Protein AF-A0A318XUM9-F1 (afdb_monomer)

Foldseek 3Di:
DDWDWDPDQFALATPFTAAPNHGDGCVLFFDKDQPDADPVDNPAGFFIFTDTDQDDVVSCVVRVHDSVVSVVVSVVSRVRSGDGCGPVRD

Mean predicted aligned error: 5.19 Å

Sequence (90 aa):
MKLELDVYSSICETKTFVINGIKASYKDFGRKIDTQPDKSRPNACGNMTFESFAPAQQILDKYGISSKEYNNICILLRSCISFGVCRQCV

Solvent-accessible surface area (backbone atoms only — not comparable to full-atom values): 5245 Å² total; per-residue (Å²): 136,53,78,47,81,41,58,44,93,58,44,83,43,74,70,40,39,29,37,65,86,40,82,55,58,70,71,82,45,26,49,79,43,64,79,48,64,37,83,91,39,87,87,35,58,20,37,32,35,52,49,67,54,80,87,49,68,70,56,32,61,74,49,72,46,53,73,68,55,51,52,52,49,43,52,50,46,32,68,70,39,33,55,47,66,32,84,74,33,105

Organism: NCBI:txid1121337

Nearest PDB structures (foldseek):
  3m03-assembly3_C  TM=6.470E-01  e=4.722E+00  Homo sapiens
  3mem-assembly1_A  TM=4.785E-01  e=9.052E+00  Marinobacter nauticus VT8

Secondary structure (DSSP, 8-state):
--EEEEE-SSSSSEEEEEETTEE--GGGTEEEEESS--TT-TTS--SEEEEEPPPPHHHHHHHT--HHHHHHHHHHHHHHH--SS-TT--

pLDDT: mean 85.88, std 12.03, range [51.69, 97.06]

Radius of gyration: 14.09 Å; Cα contacts (8 Å, |Δi|>4): 143; chains: 1; bounding box: 27×25×39 Å

Structure (mmCIF, N/CA/C/O backbone):
data_AF-A0A318XUM9-F1
#
_entry.id   AF-A0A318XUM9-F1
#
loop_
_atom_site.group_PDB
_atom_site.id
_atom_site.type_symbol
_atom_site.label_atom_id
_atom_site.label_alt_id
_atom_site.label_comp_id
_atom_site.label_asym_id
_atom_site.label_entity_id
_atom_site.label_seq_id
_atom_site.pdbx_PDB_ins_code
_atom_site.Cartn_x
_atom_site.Cartn_y
_atom_site.Cartn_z
_atom_site.occupancy
_atom_site.B_iso_or_equiv
_atom_site.auth_seq_id
_atom_site.auth_comp_id
_atom_site.auth_asym_id
_atom_site.auth_atom_id
_atom_site.pdbx_PDB_model_num
ATOM 1 N N . MET A 1 1 ? -6.161 -3.516 15.063 1.00 89.06 1 MET A N 1
ATOM 2 C CA . MET A 1 1 ? -6.660 -3.694 13.681 1.00 89.06 1 MET A CA 1
ATOM 3 C C . MET A 1 1 ? -6.725 -5.168 13.272 1.00 89.06 1 MET A C 1
ATOM 5 O O . MET A 1 1 ? -5.819 -5.918 13.614 1.00 89.06 1 MET A O 1
ATOM 9 N N . LYS A 1 2 ? -7.746 -5.565 12.497 1.00 92.12 2 LYS A N 1
ATOM 10 C CA . LYS A 1 2 ? -7.750 -6.800 11.686 1.00 92.12 2 LYS A CA 1
ATOM 11 C C . LYS A 1 2 ? -7.355 -6.449 10.247 1.00 92.12 2 LYS A C 1
ATOM 13 O O . LYS A 1 2 ? -7.992 -5.581 9.653 1.00 92.12 2 LYS A O 1
ATOM 18 N N . LEU A 1 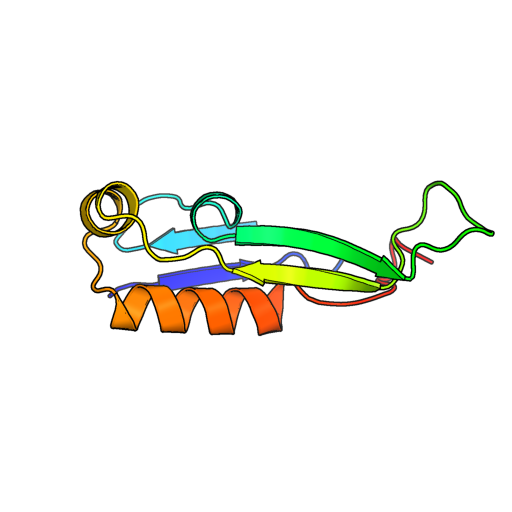3 ? -6.312 -7.086 9.717 1.00 93.38 3 LEU A N 1
ATOM 19 C CA . LEU A 1 3 ? -5.794 -6.851 8.366 1.00 93.38 3 LEU A CA 1
ATOM 20 C C . LEU A 1 3 ? -5.740 -8.167 7.595 1.00 93.38 3 LEU A C 1
ATOM 22 O O . LEU A 1 3 ? -5.087 -9.107 8.039 1.00 93.38 3 LEU A O 1
ATOM 26 N N . GLU A 1 4 ? -6.355 -8.189 6.421 1.00 94.06 4 GLU A N 1
ATOM 27 C CA . GLU A 1 4 ? -6.160 -9.237 5.424 1.00 94.06 4 GLU A CA 1
ATOM 28 C C . GLU A 1 4 ? -5.532 -8.592 4.191 1.00 94.06 4 GLU A C 1
ATOM 30 O O . GLU A 1 4 ? -6.115 -7.682 3.599 1.00 94.06 4 GLU A O 1
ATOM 35 N N . LEU A 1 5 ? -4.327 -9.031 3.830 1.00 91.12 5 LEU A N 1
ATOM 36 C CA . LEU A 1 5 ? -3.589 -8.531 2.676 1.00 91.12 5 LEU A CA 1
ATOM 37 C C . LEU A 1 5 ? -2.983 -9.709 1.911 1.00 91.12 5 LEU A C 1
ATOM 39 O O . LEU A 1 5 ? -2.147 -10.435 2.439 1.00 91.12 5 LEU A O 1
ATOM 43 N N . ASP A 1 6 ? -3.404 -9.863 0.664 1.00 88.06 6 ASP A N 1
ATOM 44 C CA . ASP A 1 6 ? -2.853 -10.786 -0.323 1.00 88.06 6 ASP A CA 1
ATOM 45 C C . ASP A 1 6 ? -2.551 -9.980 -1.588 1.00 88.06 6 ASP A C 1
ATOM 47 O O . ASP A 1 6 ? -3.340 -9.118 -1.992 1.00 88.06 6 ASP A O 1
ATOM 51 N N . VAL A 1 7 ? -1.414 -10.241 -2.220 1.00 83.69 7 VAL A N 1
ATOM 52 C CA . VAL A 1 7 ? -0.970 -9.551 -3.437 1.00 83.69 7 VAL A CA 1
ATOM 53 C C . VAL A 1 7 ? -0.838 -10.554 -4.564 1.00 83.69 7 VAL A C 1
ATOM 55 O O . VAL A 1 7 ? -0.475 -11.711 -4.357 1.00 83.69 7 VAL A O 1
ATOM 58 N N . TYR A 1 8 ? -1.145 -10.126 -5.783 1.00 79.44 8 TYR A N 1
ATOM 59 C CA . TYR A 1 8 ? -0.913 -10.991 -6.928 1.00 79.44 8 TYR A CA 1
ATOM 60 C C . TYR A 1 8 ? 0.590 -11.225 -7.095 1.00 79.44 8 TYR A C 1
ATOM 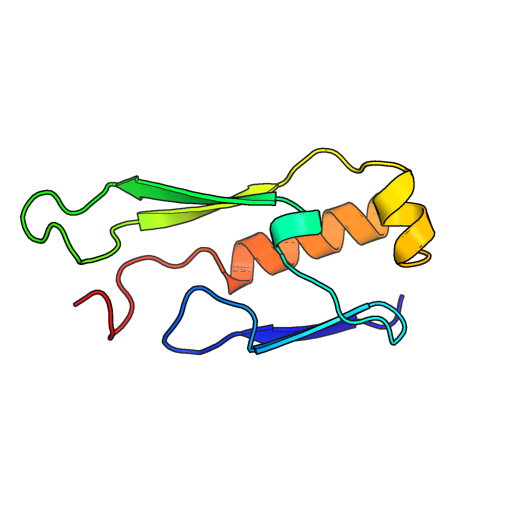62 O O . TYR A 1 8 ? 1.383 -10.290 -7.111 1.00 79.44 8 TYR A O 1
ATOM 70 N N . SER A 1 9 ? 0.987 -12.482 -7.284 1.00 67.62 9 SER A N 1
ATOM 71 C CA . SER A 1 9 ? 2.395 -12.852 -7.489 1.00 67.62 9 SER A CA 1
ATOM 72 C C . SER A 1 9 ? 2.995 -12.305 -8.790 1.00 67.62 9 SER A C 1
ATOM 74 O O . SER A 1 9 ? 4.213 -12.268 -8.946 1.00 67.62 9 SER A O 1
ATOM 76 N N . SER A 1 10 ? 2.146 -11.914 -9.744 1.00 64.31 10 SER A N 1
ATOM 77 C CA . SER A 1 10 ? 2.530 -11.463 -11.086 1.00 64.31 10 SER A CA 1
ATOM 78 C C . SER A 1 10 ? 2.060 -10.050 -11.429 1.00 64.31 10 SER A C 1
ATOM 80 O O . SER A 1 10 ? 2.487 -9.523 -12.449 1.00 64.31 10 SER A O 1
ATOM 82 N N . ILE A 1 11 ? 1.240 -9.412 -10.592 1.00 67.88 11 ILE A N 1
ATOM 83 C CA . ILE A 1 11 ? 0.706 -8.066 -10.838 1.00 67.88 11 ILE A CA 1
ATOM 84 C C . ILE A 1 11 ? 1.041 -7.220 -9.620 1.00 67.88 11 ILE A C 1
ATOM 86 O O . ILE A 1 11 ? 0.747 -7.663 -8.513 1.00 67.88 11 ILE A O 1
ATOM 90 N N . CYS A 1 12 ? 1.598 -6.015 -9.809 1.00 76.69 12 CYS A N 1
ATOM 91 C CA . CYS A 1 12 ? 1.848 -5.012 -8.757 1.00 76.69 12 CYS A CA 1
ATOM 92 C C . CYS A 1 12 ? 0.545 -4.498 -8.125 1.00 76.69 12 CYS A C 1
ATOM 94 O O . CYS A 1 12 ? 0.280 -3.303 -8.149 1.00 76.69 12 CYS A O 1
ATOM 96 N N . GLU A 1 13 ? -0.318 -5.380 -7.630 1.00 82.00 13 GLU A N 1
ATOM 97 C CA . GLU A 1 13 ? -1.693 -5.109 -7.236 1.00 82.00 13 GL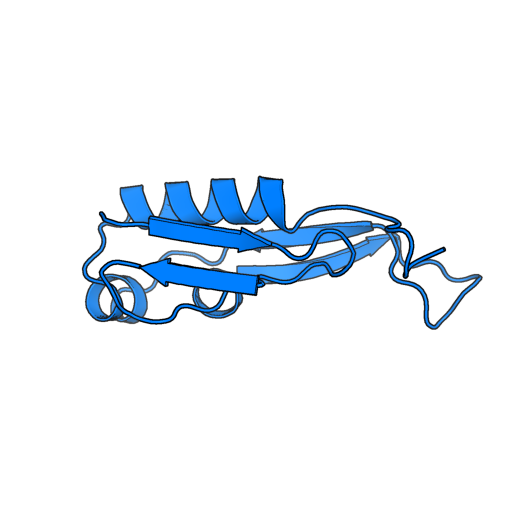U A CA 1
ATOM 98 C C . GLU A 1 13 ? -2.130 -6.013 -6.081 1.00 82.00 13 GLU A C 1
ATOM 100 O O . GLU A 1 13 ? -1.685 -7.156 -5.942 1.00 82.00 13 GLU A O 1
ATOM 105 N N . THR A 1 14 ? -3.039 -5.502 -5.254 1.00 84.44 14 THR A N 1
ATOM 106 C CA . THR A 1 14 ? -3.625 -6.269 -4.153 1.00 84.44 14 THR A CA 1
ATOM 107 C C . THR A 1 14 ? -4.706 -7.214 -4.678 1.00 84.44 14 THR A C 1
ATOM 109 O O . THR A 1 14 ? -5.642 -6.775 -5.347 1.00 84.44 14 THR A O 1
ATOM 112 N N . LYS A 1 15 ? -4.611 -8.503 -4.345 1.00 87.31 15 LYS A N 1
ATOM 113 C CA . LYS A 1 15 ? -5.644 -9.515 -4.604 1.00 87.31 15 LYS A CA 1
ATOM 114 C C . LYS A 1 15 ? -6.761 -9.441 -3.570 1.00 87.31 15 LYS A C 1
ATOM 116 O O . LYS A 1 15 ? -7.930 -9.324 -3.933 1.00 87.31 15 LYS A O 1
ATOM 121 N N . THR A 1 16 ? -6.384 -9.430 -2.298 1.00 91.56 16 THR A N 1
ATOM 122 C CA . THR A 1 16 ? -7.296 -9.218 -1.175 1.00 91.56 16 THR A CA 1
ATOM 123 C C . THR A 1 16 ? -6.712 -8.114 -0.324 1.00 91.56 16 THR A C 1
ATOM 125 O O . THR A 1 16 ? -5.552 -8.186 0.060 1.00 91.56 16 THR A O 1
ATOM 128 N N . PHE A 1 17 ? -7.494 -7.082 -0.038 1.00 94.62 17 PHE A N 1
ATOM 129 C CA . PHE A 1 17 ? -7.093 -6.059 0.913 1.00 94.62 17 PHE A CA 1
ATOM 130 C C . PHE A 1 17 ? -8.318 -5.626 1.705 1.00 94.62 17 PHE A C 1
ATOM 132 O O . PHE A 1 17 ? -9.236 -5.010 1.163 1.00 94.62 17 PHE A O 1
ATOM 139 N N . VAL A 1 18 ? -8.365 -6.022 2.972 1.00 96.38 18 VAL A N 1
ATOM 140 C CA . VAL A 1 18 ? -9.493 -5.779 3.870 1.00 96.38 18 VAL A CA 1
ATOM 141 C C . VAL A 1 18 ? -8.958 -5.290 5.208 1.00 96.38 18 VAL A C 1
ATOM 143 O O . VAL A 1 18 ? -8.078 -5.908 5.806 1.00 96.38 18 VAL A O 1
ATOM 146 N N . ILE A 1 19 ? -9.502 -4.174 5.686 1.00 96.81 19 ILE A N 1
ATOM 147 C CA . ILE A 1 19 ? -9.161 -3.578 6.976 1.00 96.81 19 ILE A CA 1
ATOM 148 C C . ILE A 1 19 ? -10.424 -3.550 7.819 1.00 96.81 19 ILE A C 1
ATOM 150 O O . ILE A 1 19 ? -11.416 -2.944 7.425 1.00 96.81 19 ILE A O 1
ATOM 154 N N . ASN A 1 20 ? -10.399 -4.221 8.970 1.00 95.81 20 ASN A N 1
ATOM 155 C CA . ASN A 1 20 ? -11.536 -4.302 9.889 1.00 95.81 20 ASN A CA 1
ATOM 156 C C . ASN A 1 20 ? -12.855 -4.729 9.196 1.00 95.81 20 ASN A C 1
ATOM 158 O O . ASN A 1 20 ? -13.931 -4.265 9.555 1.00 95.81 20 ASN A O 1
ATOM 162 N N . GLY A 1 21 ? -12.777 -5.619 8.197 1.00 94.81 21 GLY A N 1
ATOM 163 C CA . GLY A 1 21 ? -13.934 -6.104 7.427 1.00 94.81 21 GLY A CA 1
ATOM 164 C C . GLY A 1 21 ? -14.354 -5.215 6.249 1.00 94.81 21 GLY A C 1
ATOM 165 O O . GLY A 1 21 ? -15.253 -5.582 5.497 1.00 94.81 21 GLY A O 1
ATOM 166 N N . ILE A 1 22 ? -13.693 -4.074 6.045 1.00 96.12 22 ILE A N 1
ATOM 167 C CA . ILE A 1 22 ? -13.977 -3.141 4.953 1.00 96.12 22 ILE A CA 1
ATOM 168 C C . ILE A 1 22 ? -12.962 -3.356 3.835 1.00 96.12 22 ILE A C 1
ATOM 170 O O . ILE A 1 22 ? -11.751 -3.318 4.063 1.00 96.12 22 ILE A O 1
ATOM 174 N N . LYS A 1 23 ? -13.454 -3.561 2.608 1.00 95.75 23 LYS A N 1
ATOM 175 C CA . LYS A 1 23 ? -12.598 -3.684 1.425 1.00 95.75 23 LYS A CA 1
ATOM 176 C C . LYS A 1 23 ? -11.822 -2.385 1.208 1.00 95.75 23 LYS A C 1
ATOM 178 O O . LYS A 1 23 ? -12.416 -1.319 1.049 1.00 95.75 23 LYS A O 1
ATOM 183 N N . ALA A 1 24 ? -10.504 -2.505 1.185 1.00 94.50 24 ALA A N 1
ATOM 184 C CA . ALA A 1 24 ? -9.570 -1.410 1.024 1.00 94.50 24 ALA A CA 1
ATOM 185 C C . ALA A 1 24 ? -8.902 -1.446 -0.356 1.00 94.50 24 ALA A C 1
ATOM 187 O O . ALA A 1 24 ? -8.934 -2.443 -1.078 1.00 94.50 24 ALA A O 1
ATOM 188 N N . SER A 1 25 ? -8.300 -0.322 -0.727 1.00 93.25 25 SER A N 1
ATOM 189 C CA . SER A 1 25 ? -7.514 -0.162 -1.947 1.00 93.25 25 SER A CA 1
ATOM 190 C C . SER A 1 25 ? -6.199 0.502 -1.583 1.00 93.25 25 SER A C 1
ATOM 192 O O . SER A 1 25 ? -6.197 1.449 -0.799 1.00 93.25 25 SER A O 1
ATOM 194 N N . TYR A 1 26 ? -5.085 0.072 -2.182 1.00 91.88 26 TYR A N 1
ATOM 195 C CA . TYR A 1 26 ? -3.790 0.733 -1.970 1.00 91.88 26 TYR A CA 1
ATOM 196 C C . TYR A 1 26 ? -3.839 2.230 -2.334 1.00 91.88 26 TYR A C 1
ATOM 1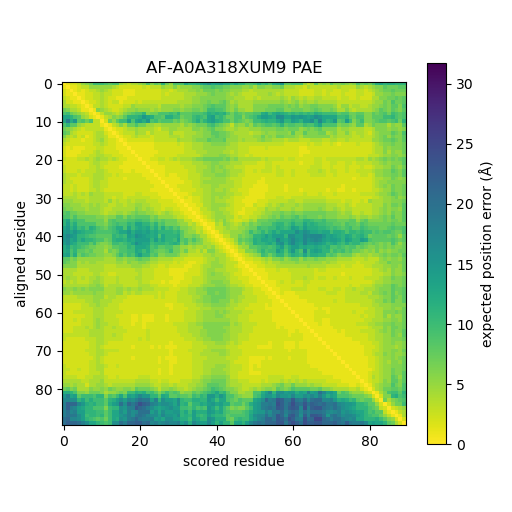98 O O . TYR A 1 26 ? -3.070 3.016 -1.786 1.00 91.88 26 TYR A O 1
ATOM 206 N N . LYS A 1 27 ? -4.760 2.629 -3.228 1.00 93.4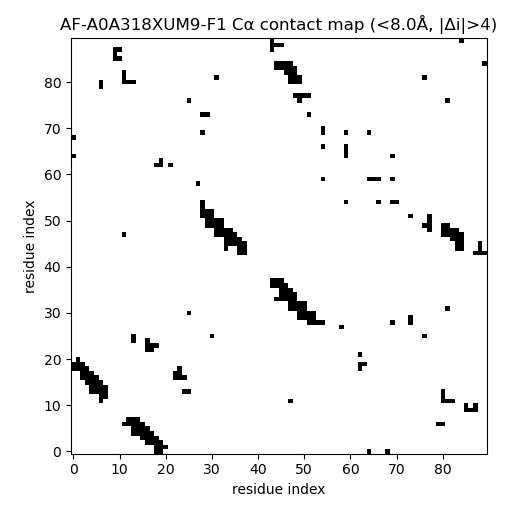4 27 LYS A N 1
ATOM 207 C CA . LYS A 1 27 ? -4.958 4.021 -3.665 1.00 93.44 27 LYS A CA 1
ATOM 208 C C . LYS A 1 27 ? -5.402 4.955 -2.539 1.00 93.44 27 LYS A C 1
ATOM 210 O O . LYS A 1 27 ? -5.155 6.152 -2.622 1.00 93.44 27 LYS A O 1
ATOM 215 N N . ASP A 1 28 ? -6.015 4.411 -1.490 1.00 94.50 28 ASP A N 1
ATOM 216 C CA . ASP A 1 28 ? -6.398 5.184 -0.303 1.00 94.50 28 ASP A CA 1
ATOM 217 C C . ASP A 1 28 ? -5.182 5.529 0.574 1.00 94.50 28 ASP A C 1
ATOM 219 O O . ASP A 1 28 ? -5.261 6.423 1.412 1.00 94.50 28 ASP A O 1
ATOM 223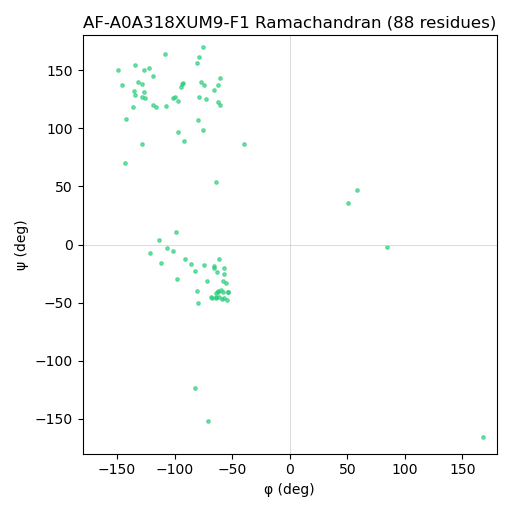 N N . PHE A 1 29 ? -4.062 4.827 0.375 1.00 95.12 29 PHE A N 1
ATOM 224 C CA . PHE A 1 29 ? -2.848 4.937 1.183 1.00 95.12 29 PHE A CA 1
ATOM 225 C C . PHE A 1 29 ? -1.677 5.557 0.421 1.00 95.12 29 PHE A C 1
ATOM 227 O O . PHE A 1 29 ? -0.680 5.941 1.028 1.00 95.12 29 PHE A O 1
ATOM 234 N N . GLY A 1 30 ? -1.750 5.622 -0.908 1.00 94.62 30 GLY A N 1
ATOM 235 C CA . GLY A 1 30 ? -0.635 6.050 -1.738 1.00 94.62 30 GLY A CA 1
ATOM 236 C C . GLY A 1 30 ? -0.836 5.779 -3.220 1.00 94.62 30 GLY A C 1
ATOM 237 O O . GLY A 1 30 ? -1.927 5.460 -3.693 1.00 94.62 30 GLY A O 1
ATOM 238 N N . ARG A 1 31 ? 0.255 5.875 -3.973 1.00 93.00 31 ARG A N 1
ATOM 239 C CA . ARG A 1 31 ? 0.284 5.623 -5.417 1.00 93.00 31 ARG A CA 1
ATOM 240 C C . ARG A 1 31 ? 1.476 4.763 -5.807 1.00 93.00 31 ARG A C 1
ATOM 242 O O . ARG A 1 31 ? 2.502 4.758 -5.137 1.00 93.00 31 ARG A O 1
ATOM 249 N N . LYS A 1 32 ? 1.329 4.053 -6.924 1.00 89.19 32 LYS A N 1
ATOM 250 C CA . LYS A 1 32 ? 2.421 3.311 -7.561 1.00 89.19 32 LYS A CA 1
ATOM 251 C C . LYS A 1 32 ? 3.057 4.194 -8.629 1.00 89.19 32 LYS A C 1
ATOM 253 O O . LYS A 1 32 ? 2.328 4.856 -9.366 1.00 89.19 32 LYS A O 1
ATOM 258 N N . ILE A 1 33 ? 4.381 4.194 -8.711 1.00 87.75 33 ILE A N 1
ATOM 259 C CA . ILE A 1 33 ? 5.151 4.998 -9.661 1.00 87.75 33 ILE A CA 1
ATOM 260 C C . ILE A 1 33 ? 6.238 4.123 -10.268 1.00 87.75 33 ILE A C 1
ATOM 262 O O . ILE A 1 33 ? 6.963 3.444 -9.536 1.00 87.75 33 ILE A O 1
ATOM 266 N N . ASP A 1 34 ? 6.364 4.169 -11.592 1.00 86.00 34 ASP A N 1
ATOM 267 C CA . ASP A 1 34 ? 7.524 3.623 -12.284 1.00 86.00 34 ASP A CA 1
ATOM 268 C C . ASP A 1 34 ? 8.682 4.619 -12.192 1.00 86.00 34 ASP A C 1
ATOM 270 O O . ASP A 1 34 ? 8.658 5.694 -12.793 1.00 86.00 34 ASP A O 1
ATOM 274 N N . THR A 1 35 ? 9.677 4.286 -11.378 1.00 85.81 35 THR A N 1
ATOM 275 C CA . THR A 1 35 ? 10.845 5.150 -11.152 1.00 85.81 35 THR A CA 1
ATOM 276 C C . THR A 1 35 ? 11.942 4.946 -12.187 1.00 85.81 35 THR A C 1
ATOM 278 O O . THR A 1 35 ? 12.825 5.793 -12.317 1.00 85.81 35 THR A O 1
ATOM 281 N N . GLN A 1 36 ? 11.904 3.836 -12.924 1.00 83.81 36 GLN A N 1
ATOM 282 C CA . GLN A 1 36 ? 12.887 3.505 -13.952 1.00 83.81 36 GLN A CA 1
ATOM 283 C C . GLN A 1 36 ? 12.182 2.820 -15.124 1.00 83.81 36 GLN A C 1
ATOM 285 O O . GLN A 1 36 ? 12.363 1.616 -15.308 1.00 83.81 36 GLN A O 1
ATOM 290 N N . PRO A 1 37 ? 11.376 3.565 -15.900 1.00 78.19 37 PRO A N 1
ATOM 291 C CA . PRO A 1 37 ? 10.600 2.990 -16.987 1.00 78.19 37 PRO A CA 1
ATOM 292 C C . PRO A 1 37 ? 11.510 2.380 -18.048 1.00 78.19 37 PRO A C 1
ATOM 294 O O . PRO A 1 37 ? 12.519 2.977 -18.445 1.00 78.19 37 PRO A O 1
ATOM 297 N N . ASP A 1 38 ? 11.132 1.200 -18.539 1.00 74.81 38 ASP A N 1
ATOM 298 C CA . ASP A 1 38 ? 11.853 0.545 -19.623 1.00 74.81 38 ASP A CA 1
ATOM 299 C C . ASP A 1 38 ? 11.537 1.242 -20.955 1.00 74.81 38 ASP A C 1
ATOM 301 O O . ASP A 1 38 ? 10.529 0.989 -21.612 1.00 74.81 38 ASP A O 1
ATOM 305 N N . LYS A 1 39 ? 12.437 2.131 -21.384 1.00 75.12 39 LYS A N 1
ATOM 306 C CA . LYS A 1 39 ? 12.300 2.857 -22.655 1.00 75.12 39 LYS A CA 1
ATOM 307 C C . LYS A 1 39 ? 12.379 1.948 -23.886 1.00 75.12 39 LYS A C 1
ATOM 309 O O . LYS A 1 39 ? 11.949 2.365 -24.957 1.00 75.12 39 LYS A O 1
ATOM 314 N N . SER A 1 40 ? 12.944 0.746 -23.758 1.00 77.00 40 SER A N 1
ATOM 315 C CA . SER A 1 40 ? 13.046 -0.219 -24.859 1.00 77.00 40 SER A CA 1
ATOM 316 C C . SER A 1 40 ? 11.757 -1.019 -25.058 1.00 77.00 40 SER A C 1
ATOM 318 O O . SER A 1 40 ? 11.490 -1.496 -26.161 1.00 77.00 40 SER A O 1
ATOM 320 N N . ARG A 1 41 ? 10.927 -1.122 -24.012 1.00 72.50 41 ARG A N 1
ATOM 321 C CA . ARG A 1 41 ? 9.646 -1.833 -24.013 1.00 72.50 41 ARG A CA 1
ATOM 322 C C . ARG A 1 41 ? 8.551 -0.905 -23.478 1.00 72.50 41 ARG A C 1
ATOM 324 O O . ARG A 1 41 ? 8.226 -0.973 -22.299 1.00 72.50 41 ARG A O 1
ATOM 331 N N . PRO A 1 42 ? 7.920 -0.082 -24.335 1.00 67.31 42 PRO A N 1
ATOM 332 C CA . PRO A 1 42 ? 6.975 0.954 -23.902 1.00 67.31 42 PRO A CA 1
ATOM 333 C C . PRO A 1 42 ? 5.727 0.432 -23.167 1.00 67.31 42 PRO A C 1
ATOM 335 O O . PRO A 1 42 ? 5.019 1.221 -22.551 1.00 67.31 42 PRO A O 1
ATOM 338 N N . ASN A 1 43 ? 5.467 -0.880 -23.211 1.00 69.69 43 ASN A N 1
ATOM 339 C CA . ASN A 1 43 ? 4.351 -1.530 -22.520 1.00 69.69 43 ASN A CA 1
ATOM 340 C C . ASN A 1 43 ? 4.778 -2.348 -21.286 1.00 69.69 43 ASN A C 1
ATOM 342 O O . ASN A 1 43 ? 3.918 -2.919 -20.620 1.00 69.69 43 ASN A O 1
ATOM 346 N N . ALA A 1 44 ? 6.079 -2.440 -20.994 1.00 73.25 44 ALA A N 1
ATOM 347 C CA . ALA A 1 44 ? 6.586 -3.131 -19.815 1.00 73.25 44 ALA A CA 1
ATOM 348 C C . ALA A 1 44 ? 6.739 -2.140 -18.658 1.00 73.25 44 ALA A C 1
ATOM 350 O O . ALA A 1 44 ? 7.208 -1.016 -18.847 1.00 73.25 44 ALA A O 1
ATOM 351 N N . CYS A 1 45 ? 6.366 -2.557 -17.448 1.00 75.94 45 CYS A N 1
ATOM 352 C CA . CYS A 1 45 ? 6.697 -1.776 -16.265 1.00 75.94 45 CYS A CA 1
ATOM 353 C C . CYS A 1 45 ? 8.186 -1.936 -15.946 1.00 75.94 45 CYS A C 1
ATOM 355 O O . CYS A 1 45 ? 8.730 -3.040 -15.986 1.00 75.94 45 CYS A O 1
ATOM 357 N N . GLY A 1 46 ? 8.827 -0.825 -15.606 1.00 78.00 46 GLY A N 1
ATOM 358 C CA . GLY A 1 46 ? 10.194 -0.775 -15.128 1.00 78.00 46 GLY A CA 1
ATOM 359 C C . GLY A 1 46 ? 10.299 -1.079 -13.635 1.00 78.00 46 GLY A C 1
ATOM 360 O O . GLY A 1 46 ? 9.877 -2.132 -13.149 1.00 78.00 46 GLY A O 1
ATOM 361 N N . ASN A 1 47 ? 10.877 -0.149 -12.876 1.00 81.69 47 ASN A N 1
ATOM 362 C CA . ASN A 1 47 ? 11.005 -0.286 -11.427 1.00 81.69 47 ASN A CA 1
ATOM 363 C C . ASN A 1 47 ? 9.807 0.345 -10.704 1.00 81.69 47 ASN A C 1
ATOM 365 O O . ASN A 1 47 ? 9.828 1.531 -10.343 1.00 81.69 47 ASN A O 1
ATOM 369 N N . MET A 1 48 ? 8.767 -0.463 -10.487 1.00 84.06 48 MET A N 1
ATOM 370 C CA . MET A 1 48 ? 7.559 -0.048 -9.779 1.00 84.06 48 MET A CA 1
ATOM 371 C C . MET A 1 48 ? 7.806 0.097 -8.276 1.00 84.06 48 MET A C 1
ATOM 373 O O . MET A 1 48 ? 8.221 -0.832 -7.583 1.00 84.06 48 MET A O 1
ATOM 377 N N . THR A 1 49 ? 7.479 1.276 -7.756 1.00 87.00 49 THR A N 1
ATOM 378 C CA . THR A 1 49 ? 7.597 1.628 -6.337 1.00 87.00 49 THR A CA 1
ATOM 379 C C . THR A 1 49 ? 6.268 2.148 -5.802 1.00 87.00 49 THR A C 1
ATOM 381 O O . THR A 1 49 ? 5.488 2.744 -6.546 1.00 87.00 49 THR A O 1
ATOM 384 N N . PHE A 1 50 ? 6.000 1.939 -4.514 1.00 90.81 50 PHE A N 1
ATOM 385 C CA . PHE A 1 50 ? 4.857 2.535 -3.826 1.00 90.81 50 PHE A CA 1
ATOM 386 C C . PHE A 1 50 ? 5.285 3.745 -2.986 1.00 90.81 50 PHE A C 1
ATOM 388 O O . PHE A 1 50 ? 6.157 3.648 -2.118 1.00 90.81 50 PHE A O 1
ATOM 395 N N . GLU A 1 51 ? 4.628 4.877 -3.227 1.00 93.38 51 GLU A N 1
ATOM 396 C CA . GLU A 1 51 ? 4.767 6.117 -2.469 1.00 93.38 51 GLU A CA 1
ATOM 397 C C . GLU A 1 51 ? 3.515 6.326 -1.611 1.00 93.38 51 GLU A C 1
ATOM 399 O O . GLU A 1 51 ? 2.403 6.434 -2.133 1.00 93.38 51 GLU A O 1
ATOM 404 N N . SER A 1 52 ? 3.693 6.381 -0.291 1.00 95.12 52 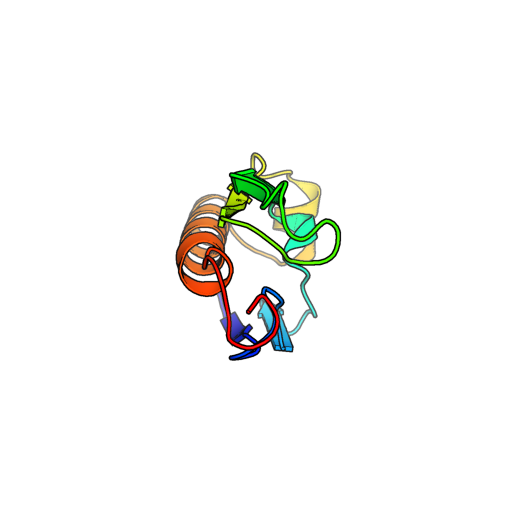SER A N 1
ATOM 405 C CA . SER A 1 52 ? 2.607 6.585 0.669 1.00 95.12 52 SER A CA 1
ATOM 406 C C . SER A 1 52 ? 2.161 8.044 0.732 1.00 95.12 52 SER A C 1
ATOM 408 O O . SER A 1 52 ? 2.995 8.947 0.800 1.00 95.12 52 SER A O 1
ATOM 410 N N . PHE A 1 53 ? 0.856 8.271 0.824 1.00 95.62 53 PHE A N 1
ATOM 411 C CA . PHE A 1 53 ? 0.287 9.563 1.188 1.00 95.62 53 PHE A CA 1
ATOM 412 C C . PHE A 1 53 ? 0.313 9.772 2.700 1.00 95.62 53 PHE A C 1
ATOM 414 O O . PHE A 1 53 ? 0.308 8.812 3.477 1.00 95.62 53 PHE A O 1
ATOM 421 N N . ALA A 1 54 ? 0.287 11.038 3.115 1.00 94.25 54 ALA A N 1
ATOM 422 C CA . ALA A 1 54 ? 0.046 11.385 4.508 1.00 94.25 54 ALA A CA 1
ATOM 423 C C . ALA A 1 54 ? -1.339 10.868 4.952 1.00 94.25 54 ALA A C 1
ATOM 425 O O . ALA A 1 54 ? -2.282 10.905 4.155 1.00 94.25 54 ALA A O 1
ATOM 426 N N . PRO A 1 55 ? -1.483 10.394 6.203 1.00 93.56 55 PRO A N 1
ATOM 427 C CA . PRO A 1 55 ? -2.761 9.914 6.710 1.00 93.56 55 PRO A CA 1
ATOM 428 C C . PRO A 1 55 ? -3.802 11.036 6.676 1.00 93.56 55 PRO A C 1
ATOM 430 O O . PRO A 1 55 ? -3.638 12.073 7.317 1.00 93.56 55 PRO A O 1
ATOM 433 N N . ALA A 1 56 ? -4.888 10.816 5.937 1.00 94.56 56 ALA A N 1
ATOM 434 C CA . ALA A 1 56 ? -6.042 11.704 5.930 1.00 94.56 56 ALA A CA 1
ATOM 435 C C . ALA A 1 56 ? -7.083 11.208 6.941 1.00 94.56 56 ALA A C 1
ATOM 437 O O . ALA A 1 56 ? -7.402 10.018 6.951 1.00 94.56 56 ALA A O 1
ATOM 438 N N . GLN A 1 57 ? -7.659 12.113 7.740 1.00 95.12 57 GLN A N 1
ATOM 439 C CA . GLN A 1 57 ? -8.625 11.754 8.790 1.00 95.12 57 GLN A CA 1
ATOM 440 C C . GLN A 1 57 ? -9.797 10.922 8.245 1.00 95.12 57 GLN A C 1
ATOM 442 O O . GLN A 1 57 ? -10.137 9.896 8.817 1.00 95.12 57 GLN A O 1
ATOM 447 N N . GLN A 1 58 ? -10.310 11.273 7.061 1.00 96.44 58 GLN A N 1
ATOM 448 C CA . GLN A 1 58 ? -11.370 10.520 6.378 1.00 96.44 58 GLN A CA 1
ATOM 449 C C . GLN A 1 58 ? -11.035 9.034 6.156 1.00 96.44 58 GLN A C 1
ATOM 451 O O . GLN A 1 58 ? -11.925 8.192 6.181 1.00 96.44 58 GLN A O 1
ATOM 456 N N . ILE A 1 59 ? -9.761 8.698 5.927 1.00 96.56 59 ILE A N 1
ATOM 457 C CA . ILE A 1 59 ? -9.308 7.320 5.702 1.00 96.56 59 ILE A CA 1
ATOM 458 C C . ILE A 1 59 ? -9.161 6.590 7.035 1.00 96.56 59 ILE A C 1
ATOM 460 O O . ILE A 1 59 ? -9.555 5.429 7.144 1.00 96.56 59 ILE A O 1
ATOM 464 N N . LEU A 1 60 ? -8.646 7.280 8.055 1.00 96.62 60 LEU A N 1
ATOM 465 C CA . LEU A 1 60 ? -8.571 6.754 9.418 1.00 96.62 60 LEU A CA 1
ATOM 466 C C . LEU A 1 60 ? -9.967 6.396 9.940 1.00 96.62 60 LEU A C 1
ATOM 468 O O . LEU A 1 60 ? -10.170 5.279 10.413 1.00 96.62 60 LEU A O 1
ATOM 472 N N . ASP A 1 61 ? -10.933 7.298 9.756 1.00 96.94 61 ASP A N 1
ATOM 473 C CA . ASP A 1 61 ? -12.323 7.110 10.171 1.00 96.94 61 ASP A CA 1
ATOM 474 C C . ASP A 1 61 ? -13.007 6.008 9.354 1.00 96.94 61 ASP A C 1
ATOM 476 O O . ASP A 1 61 ? -13.627 5.112 9.927 1.00 96.94 61 ASP A O 1
ATOM 480 N N . LYS A 1 62 ? -12.838 6.015 8.021 1.00 96.19 62 LYS A N 1
ATOM 481 C CA . LYS A 1 62 ? -13.408 5.001 7.114 1.00 96.19 62 LYS A CA 1
ATOM 482 C C . LYS A 1 62 ? -13.037 3.584 7.531 1.00 96.19 62 LYS A C 1
ATOM 484 O O . LYS A 1 62 ? -13.873 2.692 7.436 1.00 96.19 62 LYS A O 1
ATOM 489 N N . TYR A 1 63 ? -11.794 3.371 7.953 1.00 96.81 63 TYR A N 1
ATOM 490 C CA . TYR A 1 63 ? -11.290 2.046 8.305 1.00 96.81 63 TYR A CA 1
ATOM 491 C C . TYR A 1 63 ? -11.245 1.783 9.814 1.00 96.81 63 TYR A C 1
ATOM 493 O O . TYR A 1 63 ? -10.935 0.662 10.221 1.00 96.81 63 TYR A O 1
ATOM 501 N N . GLY A 1 64 ? -11.552 2.779 10.650 1.00 96.44 64 GLY A N 1
ATOM 502 C CA . GLY A 1 64 ? -11.446 2.685 12.105 1.00 96.44 64 GLY A CA 1
ATOM 503 C C . GLY A 1 64 ? -10.025 2.347 12.566 1.00 96.44 64 GLY A C 1
ATOM 504 O O . GLY A 1 64 ? -9.840 1.422 13.358 1.00 96.44 64 GLY A O 1
ATOM 505 N N . ILE A 1 65 ? -9.021 3.034 12.015 1.00 97.00 65 ILE A N 1
ATOM 506 C CA . ILE A 1 65 ? -7.598 2.803 12.307 1.00 97.00 65 ILE A CA 1
ATOM 507 C C . ILE A 1 65 ? -6.914 4.064 12.829 1.00 97.00 65 ILE A C 1
ATOM 509 O O . ILE A 1 65 ? -7.270 5.186 12.485 1.00 97.00 65 ILE A O 1
ATOM 513 N N . SER A 1 66 ? -5.875 3.874 13.633 1.00 97.06 66 SER A N 1
ATOM 514 C CA . SER A 1 66 ? -4.994 4.955 14.079 1.00 97.06 66 SER A CA 1
ATOM 515 C C . SER A 1 66 ? -3.970 5.351 13.008 1.00 97.06 66 SER A C 1
ATOM 517 O O . SER A 1 66 ? -3.619 4.555 12.135 1.00 97.06 66 SER A O 1
ATOM 519 N N . SER A 1 67 ? -3.380 6.545 13.127 1.00 95.94 67 SER A N 1
ATOM 520 C CA . SER A 1 67 ? -2.271 6.972 12.254 1.00 95.94 67 SER A CA 1
ATOM 521 C C . SER A 1 67 ? -1.068 6.021 12.312 1.00 95.94 67 SER A C 1
ATOM 523 O O . SER A 1 67 ? -0.366 5.837 11.321 1.00 95.94 67 SER A O 1
ATOM 525 N N . LYS A 1 68 ? -0.831 5.375 13.463 1.00 96.19 68 LYS A N 1
ATOM 526 C CA . LYS A 1 68 ? 0.233 4.371 13.613 1.00 96.19 68 LYS A CA 1
ATOM 527 C C . LYS A 1 68 ? -0.072 3.110 12.804 1.00 96.19 68 LYS A C 1
ATOM 529 O O . LYS A 1 68 ? 0.809 2.601 12.118 1.00 96.19 68 LYS A O 1
ATOM 534 N N . GLU A 1 69 ? -1.309 2.619 12.864 1.00 96.94 69 GLU A N 1
ATOM 535 C CA . GLU A 1 69 ? -1.751 1.481 12.051 1.00 96.94 69 GLU A CA 1
ATOM 536 C C . GLU A 1 69 ? -1.717 1.824 10.558 1.00 96.94 69 GLU A C 1
ATOM 538 O O . GLU A 1 69 ? -1.200 1.030 9.778 1.00 96.94 69 GLU A O 1
ATOM 543 N N . TYR A 1 70 ? -2.149 3.027 10.169 1.00 97.00 70 TYR A N 1
ATOM 544 C CA . TYR A 1 70 ? -2.023 3.524 8.796 1.00 97.00 70 TYR A CA 1
ATOM 545 C C . TYR A 1 70 ? -0.570 3.475 8.301 1.00 97.00 70 TYR A C 1
ATOM 547 O O . TYR A 1 70 ? -0.293 2.935 7.233 1.00 97.00 70 TYR A O 1
ATOM 555 N N . ASN A 1 71 ? 0.382 3.968 9.097 1.00 95.56 71 ASN A N 1
ATOM 556 C CA . ASN A 1 71 ? 1.797 3.938 8.723 1.00 95.56 71 ASN A CA 1
ATOM 557 C C . ASN A 1 71 ? 2.323 2.504 8.565 1.00 95.56 71 ASN A C 1
ATOM 559 O O . ASN A 1 71 ? 3.053 2.221 7.616 1.00 95.56 71 ASN A O 1
ATOM 563 N N . ASN A 1 72 ? 1.914 1.581 9.440 1.00 95.75 72 ASN A N 1
ATOM 564 C CA . ASN A 1 72 ? 2.274 0.167 9.311 1.00 95.75 72 ASN A CA 1
ATOM 565 C C . ASN A 1 72 ? 1.718 -0.450 8.017 1.00 95.75 72 ASN A C 1
ATOM 567 O O . ASN A 1 72 ? 2.428 -1.190 7.339 1.00 95.75 72 ASN A O 1
ATOM 571 N N . ILE A 1 73 ? 0.481 -0.114 7.639 1.00 95.12 73 ILE A N 1
ATOM 572 C CA . ILE A 1 73 ? -0.123 -0.543 6.369 1.00 95.12 73 ILE A CA 1
ATOM 573 C C . ILE A 1 73 ? 0.680 -0.004 5.186 1.00 95.12 73 ILE A C 1
ATOM 575 O O . ILE A 1 73 ? 0.992 -0.761 4.273 1.00 95.12 73 ILE A O 1
ATOM 579 N N . CYS A 1 74 ? 1.067 1.272 5.209 1.00 94.88 74 CYS A N 1
ATOM 580 C CA . CYS A 1 74 ? 1.898 1.867 4.163 1.00 94.88 74 CYS A CA 1
ATOM 581 C C . CYS A 1 74 ? 3.250 1.155 4.014 1.00 94.88 74 CYS A C 1
ATOM 583 O O . CYS A 1 74 ? 3.699 0.943 2.889 1.00 94.88 74 CYS A O 1
ATOM 585 N N . ILE A 1 75 ? 3.882 0.753 5.122 1.00 93.44 75 ILE A N 1
ATOM 586 C CA . ILE A 1 75 ? 5.131 -0.023 5.105 1.00 93.44 75 ILE A CA 1
ATOM 587 C C . ILE A 1 75 ? 4.903 -1.399 4.465 1.00 93.44 75 ILE A C 1
ATOM 589 O O . ILE A 1 75 ? 5.678 -1.797 3.597 1.00 93.44 75 ILE A O 1
ATOM 593 N N . LEU A 1 76 ? 3.820 -2.092 4.835 1.00 91.81 76 LEU A N 1
ATOM 594 C CA . LEU A 1 76 ? 3.467 -3.396 4.263 1.00 91.81 76 LEU A CA 1
ATOM 595 C C . LEU A 1 76 ? 3.156 -3.302 2.767 1.00 91.81 76 LEU A C 1
ATOM 597 O O . LEU A 1 76 ? 3.690 -4.074 1.973 1.00 91.81 76 LEU A O 1
ATOM 601 N N . LEU A 1 77 ? 2.350 -2.318 2.361 1.00 91.25 77 LEU A N 1
ATOM 602 C CA . LEU A 1 77 ? 2.089 -2.038 0.951 1.00 91.25 77 LEU A CA 1
ATOM 603 C C . LEU A 1 77 ? 3.408 -1.766 0.228 1.00 91.25 77 LEU A C 1
ATOM 605 O O . LEU A 1 77 ? 3.690 -2.390 -0.790 1.00 91.25 77 LEU A O 1
ATOM 609 N N . ARG A 1 78 ? 4.290 -0.939 0.792 1.00 89.50 78 ARG A N 1
ATOM 610 C CA . ARG A 1 78 ? 5.601 -0.692 0.194 1.00 89.50 78 ARG A CA 1
ATOM 611 C C . ARG A 1 78 ? 6.414 -1.974 0.016 1.00 89.50 78 ARG A C 1
ATOM 613 O O . ARG A 1 78 ? 6.999 -2.125 -1.047 1.00 89.50 78 ARG A O 1
ATOM 620 N N . SER A 1 79 ? 6.421 -2.904 0.969 1.00 86.50 79 SER A N 1
ATOM 621 C CA . SER A 1 79 ? 7.131 -4.183 0.801 1.00 86.50 79 SER A CA 1
ATOM 622 C C . SER A 1 79 ? 6.471 -5.145 -0.188 1.00 86.50 79 SER A C 1
ATOM 624 O O . SER A 1 79 ? 7.173 -5.919 -0.829 1.00 86.50 79 SER A O 1
ATOM 626 N N . CYS A 1 80 ? 5.141 -5.123 -0.310 1.00 83.31 80 CYS A N 1
ATOM 627 C CA . CYS A 1 80 ? 4.404 -6.144 -1.055 1.00 83.31 80 CYS A CA 1
ATOM 628 C C . CYS A 1 80 ? 4.047 -5.726 -2.482 1.00 83.31 80 CYS A C 1
ATOM 630 O O . CYS A 1 80 ? 3.931 -6.598 -3.331 1.00 83.31 80 CYS A O 1
ATOM 632 N N . ILE A 1 81 ? 3.856 -4.429 -2.751 1.00 79.50 81 ILE A N 1
ATOM 633 C CA . ILE A 1 81 ? 3.508 -3.892 -4.080 1.00 79.50 81 ILE A CA 1
ATOM 634 C C . ILE A 1 81 ? 4.611 -3.015 -4.697 1.00 79.50 81 ILE A C 1
ATOM 636 O O . ILE A 1 81 ? 4.406 -2.478 -5.785 1.00 79.50 81 ILE A O 1
ATOM 640 N N . SER A 1 82 ? 5.779 -2.892 -4.045 1.00 71.25 82 SER A N 1
ATOM 641 C CA . SER A 1 82 ? 7.007 -2.392 -4.691 1.00 71.25 82 SER A CA 1
ATOM 642 C C . SER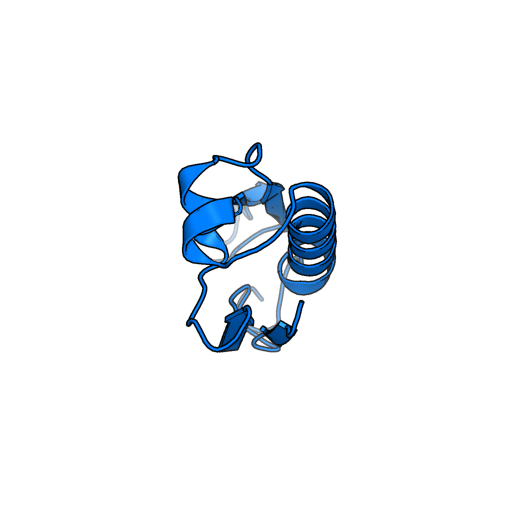 A 1 82 ? 7.861 -3.571 -5.127 1.00 71.25 82 SER A C 1
ATOM 644 O O . SER A 1 82 ? 8.613 -4.145 -4.342 1.00 71.25 82 SER A O 1
ATOM 646 N N . PHE A 1 83 ? 7.740 -3.940 -6.388 1.00 69.12 83 PHE A N 1
ATOM 647 C CA . PHE A 1 83 ? 8.588 -4.940 -7.003 1.00 69.12 83 PHE A CA 1
ATOM 648 C C . PHE A 1 83 ? 8.809 -4.547 -8.455 1.00 69.12 83 PHE A C 1
ATOM 650 O O . PHE A 1 83 ? 7.885 -4.080 -9.117 1.00 69.12 83 PHE A O 1
ATOM 657 N N . GLY A 1 84 ? 10.050 -4.690 -8.919 1.00 62.94 84 GLY A N 1
ATOM 658 C CA . GLY A 1 84 ? 10.421 -4.421 -10.304 1.00 62.94 84 GLY A CA 1
ATOM 659 C C . GLY A 1 84 ? 9.872 -5.473 -11.270 1.00 62.94 84 GLY A C 1
ATOM 660 O O . GLY A 1 84 ? 8.853 -6.107 -11.004 1.00 62.94 84 GLY A O 1
ATOM 661 N N . VAL A 1 85 ? 10.597 -5.659 -12.375 1.00 56.00 85 VAL A N 1
ATOM 662 C CA . VAL A 1 85 ? 10.324 -6.542 -13.524 1.00 56.00 85 VAL A CA 1
ATOM 663 C C . VAL A 1 85 ? 9.742 -7.909 -13.106 1.00 56.00 85 VAL A C 1
ATOM 665 O O . VAL A 1 85 ? 10.463 -8.878 -12.870 1.00 56.00 85 VAL A O 1
ATOM 668 N N . CYS A 1 86 ? 8.419 -8.003 -12.947 1.00 60.41 86 CYS A N 1
ATOM 669 C CA . CYS A 1 86 ? 7.743 -9.270 -12.674 1.00 60.41 86 CYS A CA 1
ATOM 670 C C . CYS A 1 86 ? 7.679 -10.1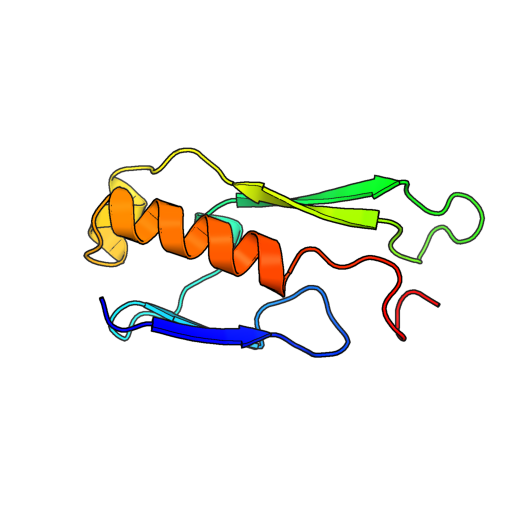05 -13.961 1.00 60.41 86 CYS A C 1
ATOM 672 O O . CYS A 1 86 ? 7.926 -9.582 -15.041 1.00 60.41 86 CYS A O 1
ATOM 674 N N . ARG A 1 87 ? 7.274 -11.384 -13.886 1.00 52.41 87 ARG A N 1
ATOM 675 C CA . ARG A 1 87 ? 7.161 -12.261 -15.076 1.00 52.41 87 ARG A CA 1
ATOM 676 C C . ARG A 1 87 ? 6.230 -11.740 -16.186 1.00 52.41 87 ARG A C 1
ATOM 678 O O . ARG A 1 87 ? 6.356 -12.197 -17.312 1.00 52.41 87 ARG A O 1
ATOM 685 N N . GLN A 1 88 ? 5.308 -10.826 -15.875 1.00 60.09 88 GLN A N 1
ATOM 686 C CA . GLN A 1 88 ? 4.474 -10.133 -16.870 1.00 60.09 88 GLN A CA 1
ATOM 687 C C . GLN A 1 88 ? 5.082 -8.814 -17.373 1.00 60.09 88 GLN A C 1
ATOM 689 O O . GLN A 1 88 ? 4.603 -8.263 -18.355 1.00 60.09 88 GLN A O 1
ATOM 694 N N . CYS A 1 89 ? 6.120 -8.307 -16.709 1.00 59.66 89 CYS A N 1
ATOM 695 C CA . CYS A 1 89 ? 6.902 -7.142 -17.124 1.00 59.66 89 CYS A CA 1
ATOM 696 C C . CYS A 1 89 ? 8.210 -7.543 -17.839 1.00 59.66 89 CYS A C 1
ATOM 698 O O . CYS A 1 89 ? 9.070 -6.688 -18.040 1.00 59.66 89 CYS A O 1
ATOM 700 N N . VAL A 1 90 ? 8.374 -8.827 -18.193 1.00 51.69 90 VAL A N 1
ATOM 701 C CA . VAL A 1 90 ? 9.504 -9.372 -18.978 1.00 51.69 90 VAL A CA 1
ATOM 702 C C . VAL A 1 90 ? 9.119 -9.459 -20.444 1.00 51.69 90 VAL A C 1
ATOM 704 O O . VAL A 1 90 ? 7.990 -9.911 -20.721 1.00 51.69 90 VAL A O 1
#